Protein AF-A0A1Z5YR54-F1 (afdb_monomer_lite)

Structure (mmCIF, N/CA/C/O backbone):
data_AF-A0A1Z5YR54-F1
#
_entry.id   AF-A0A1Z5YR54-F1
#
loop_
_atom_site.group_PDB
_atom_site.id
_atom_site.type_symbol
_atom_site.label_atom_id
_atom_site.label_alt_id
_atom_site.label_comp_id
_atom_site.label_asym_id
_atom_site.label_entity_id
_atom_site.label_seq_id
_atom_site.pdbx_PDB_ins_code
_atom_site.Cartn_x
_atom_site.Cartn_y
_atom_site.Cartn_z
_atom_site.occupancy
_atom_site.B_iso_or_equiv
_atom_site.auth_seq_id
_atom_site.auth_comp_id
_atom_site.auth_asym_id
_atom_site.auth_atom_id
_atom_site.pdbx_PDB_model_num
ATOM 1 N N . MET A 1 1 ? 34.817 5.098 13.060 1.00 50.78 1 MET A N 1
ATOM 2 C CA . MET A 1 1 ? 33.686 6.056 12.925 1.00 50.78 1 MET A CA 1
ATOM 3 C C . MET A 1 1 ? 32.309 5.351 12.879 1.00 50.78 1 MET A C 1
ATOM 5 O O . MET A 1 1 ? 31.513 5.602 11.988 1.00 50.78 1 MET A O 1
ATOM 9 N N . VAL A 1 2 ? 31.971 4.488 13.852 1.00 56.00 2 VAL A N 1
ATOM 10 C CA . VAL A 1 2 ? 30.741 3.644 13.817 1.00 56.00 2 VAL A CA 1
ATOM 11 C C . VAL A 1 2 ? 29.523 4.285 14.530 1.00 56.00 2 VAL A C 1
ATOM 13 O O . VAL A 1 2 ? 28.391 3.838 14.367 1.00 56.00 2 VAL A O 1
ATOM 16 N N . LYS A 1 3 ? 29.714 5.388 15.274 1.00 56.56 3 LYS A N 1
ATOM 17 C CA . LYS A 1 3 ? 28.648 6.075 16.040 1.00 56.56 3 LYS A CA 1
ATOM 18 C C . LYS A 1 3 ? 27.589 6.781 15.169 1.00 56.56 3 LYS A C 1
ATOM 20 O O . LYS A 1 3 ? 26.432 6.840 15.572 1.00 56.56 3 LYS A O 1
ATOM 25 N N . SER A 1 4 ? 27.948 7.241 13.965 1.00 77.06 4 SER A N 1
ATOM 26 C CA . SER A 1 4 ? 27.052 8.011 13.080 1.00 77.06 4 SER A CA 1
ATOM 27 C C . SER A 1 4 ? 25.894 7.173 12.509 1.00 77.06 4 SER A C 1
ATOM 29 O O . SER A 1 4 ? 24.742 7.593 12.575 1.00 77.06 4 SER A O 1
ATOM 31 N N . ARG A 1 5 ? 26.157 5.932 12.065 1.00 77.75 5 ARG A N 1
ATOM 32 C CA . ARG A 1 5 ? 25.123 5.046 11.491 1.00 77.75 5 ARG A CA 1
ATOM 33 C C . ARG A 1 5 ? 24.076 4.610 12.512 1.00 77.75 5 ARG A C 1
ATOM 35 O O . ARG A 1 5 ? 22.892 4.597 12.208 1.00 77.75 5 ARG A O 1
ATOM 42 N N . ARG A 1 6 ? 24.497 4.276 13.738 1.00 79.06 6 ARG A N 1
ATOM 43 C CA . ARG A 1 6 ? 23.568 3.866 14.803 1.00 79.06 6 ARG A CA 1
ATOM 44 C C . ARG A 1 6 ? 22.670 5.022 15.231 1.00 79.06 6 ARG A C 1
ATOM 46 O O . ARG A 1 6 ? 21.489 4.802 15.461 1.00 79.06 6 ARG A O 1
ATOM 53 N N . ASN A 1 7 ? 23.217 6.234 15.329 1.00 79.12 7 ASN A N 1
ATOM 54 C CA . ASN A 1 7 ? 22.413 7.403 15.665 1.00 79.12 7 ASN A CA 1
ATOM 55 C C . ASN A 1 7 ? 21.423 7.729 14.543 1.00 79.12 7 ASN A C 1
ATOM 57 O O . ASN A 1 7 ? 20.249 7.915 14.826 1.00 79.12 7 ASN A O 1
ATOM 61 N N . PHE A 1 8 ? 21.874 7.679 13.286 1.00 79.56 8 PHE A N 1
ATOM 62 C CA . PHE A 1 8 ? 21.021 7.874 12.116 1.00 79.56 8 PHE A CA 1
ATOM 63 C C . PHE A 1 8 ? 19.885 6.848 12.034 1.00 79.56 8 PHE A C 1
ATOM 65 O O . PHE A 1 8 ? 18.741 7.233 11.839 1.00 79.56 8 PHE A O 1
ATOM 72 N N . LEU A 1 9 ? 20.162 5.555 12.243 1.00 81.31 9 LEU A N 1
ATOM 73 C CA . LEU A 1 9 ? 19.133 4.504 12.253 1.00 81.31 9 LEU A CA 1
ATOM 74 C C . LEU A 1 9 ? 18.142 4.661 13.414 1.00 81.31 9 LEU A C 1
ATOM 76 O O . LEU A 1 9 ? 16.965 4.361 13.261 1.00 81.31 9 LEU A O 1
ATOM 80 N N . ARG A 1 10 ? 18.591 5.156 14.574 1.00 78.12 10 ARG A N 1
ATOM 81 C CA . ARG A 1 10 ? 17.703 5.427 15.715 1.00 78.12 10 ARG A CA 1
ATOM 82 C C . ARG A 1 10 ? 16.826 6.647 15.475 1.00 78.12 10 ARG A C 1
ATOM 84 O O . ARG A 1 10 ? 15.643 6.584 15.775 1.00 78.12 10 ARG A O 1
ATOM 91 N N . THR A 1 11 ? 17.369 7.735 14.937 1.00 73.88 11 THR A N 1
ATOM 92 C CA . THR A 1 11 ? 16.577 8.936 14.642 1.00 73.88 11 THR A CA 1
ATOM 93 C C . THR A 1 11 ? 15.616 8.703 13.484 1.00 73.88 11 THR A C 1
ATOM 95 O O . THR A 1 11 ? 14.452 9.066 13.597 1.00 73.88 11 THR A O 1
ATOM 98 N N . SER A 1 12 ? 16.049 8.034 12.414 1.00 68.88 12 SER A N 1
ATOM 99 C CA . SER A 1 12 ? 15.155 7.637 11.316 1.00 68.88 12 SER A CA 1
ATOM 100 C C . SER A 1 12 ? 14.118 6.600 11.755 1.00 68.88 12 SER A C 1
ATOM 102 O O . SER A 1 12 ? 12.959 6.725 11.380 1.00 68.88 12 SER A O 1
ATOM 104 N N . GLY A 1 13 ? 14.480 5.647 12.621 1.00 68.50 13 GLY A N 1
ATOM 105 C CA . GLY A 1 13 ? 13.534 4.702 13.221 1.00 68.50 13 GLY A CA 1
ATOM 106 C C . GLY A 1 13 ? 12.504 5.376 14.132 1.00 68.50 13 GLY A C 1
ATOM 107 O O . GLY A 1 13 ? 11.322 5.065 14.050 1.00 68.50 13 GLY A O 1
ATOM 108 N N . LEU A 1 14 ? 12.916 6.344 14.957 1.00 62.72 14 LEU A N 1
ATOM 109 C CA . LEU A 1 14 ? 12.000 7.128 15.794 1.00 62.72 14 LEU A CA 1
ATOM 110 C C . LEU A 1 14 ? 11.090 8.034 14.965 1.00 62.72 14 LEU A C 1
ATOM 112 O O . LEU A 1 14 ? 9.920 8.173 15.301 1.00 62.72 14 LEU A O 1
ATOM 116 N N . LEU A 1 15 ? 11.594 8.618 13.877 1.00 60.56 15 LEU A N 1
ATOM 117 C CA . LEU A 1 15 ? 10.774 9.382 12.939 1.00 60.56 15 LEU A CA 1
ATOM 118 C C . LEU A 1 15 ? 9.766 8.476 12.226 1.00 60.56 15 LEU A C 1
ATOM 120 O O . LEU A 1 15 ? 8.598 8.838 12.158 1.00 60.56 15 LEU A O 1
ATOM 124 N N . ALA A 1 16 ? 10.181 7.286 11.779 1.00 58.94 16 ALA A N 1
ATOM 125 C CA . ALA A 1 16 ? 9.309 6.295 11.148 1.00 58.94 16 ALA A CA 1
ATOM 126 C C . ALA A 1 16 ? 8.220 5.773 12.106 1.00 58.94 16 ALA A C 1
ATOM 128 O O . ALA A 1 16 ? 7.052 5.698 11.731 1.00 58.94 16 ALA A O 1
ATOM 129 N N . CYS A 1 17 ? 8.566 5.487 13.365 1.00 53.28 17 CYS A N 1
ATOM 130 C CA . CYS A 1 17 ? 7.590 5.104 14.390 1.00 53.28 17 CYS A CA 1
ATOM 131 C C . CYS A 1 17 ? 6.706 6.284 14.831 1.00 53.28 17 CYS A C 1
ATOM 133 O O . CYS A 1 17 ? 5.533 6.091 15.140 1.00 53.28 17 CYS A O 1
ATOM 135 N N . GLY A 1 18 ? 7.242 7.507 14.840 1.00 53.44 18 GLY A N 1
ATOM 136 C CA . GLY A 1 18 ? 6.510 8.722 15.200 1.00 53.44 18 GLY A CA 1
ATOM 137 C C . GLY A 1 18 ? 5.435 9.096 14.179 1.00 53.44 18 GLY A C 1
ATOM 138 O O . GLY A 1 18 ? 4.347 9.508 14.571 1.00 53.44 18 GLY A O 1
ATOM 139 N N . VAL A 1 19 ? 5.688 8.888 12.881 1.00 52.59 19 VAL A N 1
ATOM 140 C CA . VAL A 1 19 ? 4.663 9.080 11.836 1.00 52.59 19 VAL A CA 1
ATOM 141 C C . VAL A 1 19 ? 3.666 7.927 11.764 1.00 52.59 19 VAL A C 1
ATOM 143 O O . VAL A 1 19 ? 2.495 8.175 11.484 1.00 52.59 19 VAL A O 1
ATOM 146 N N . ALA A 1 20 ? 4.073 6.696 12.100 1.00 51.38 20 ALA A N 1
ATOM 147 C CA . ALA A 1 20 ? 3.130 5.586 12.262 1.00 51.38 20 ALA A CA 1
ATOM 148 C C . ALA A 1 20 ? 2.061 5.905 13.327 1.00 51.38 20 ALA A C 1
ATOM 150 O O . ALA A 1 20 ? 0.903 5.518 13.184 1.00 51.38 20 ALA A O 1
ATOM 151 N N . LEU A 1 21 ? 2.416 6.704 14.340 1.00 56.38 21 LEU A N 1
ATOM 152 C CA . LEU A 1 21 ? 1.494 7.168 15.376 1.00 56.38 21 LEU A CA 1
ATOM 153 C C . LEU A 1 21 ? 0.476 8.219 14.896 1.00 56.38 21 LEU A C 1
ATOM 155 O O . LEU A 1 21 ? -0.535 8.402 15.560 1.00 56.38 21 LEU A O 1
ATOM 159 N N . ALA A 1 22 ? 0.677 8.884 13.752 1.00 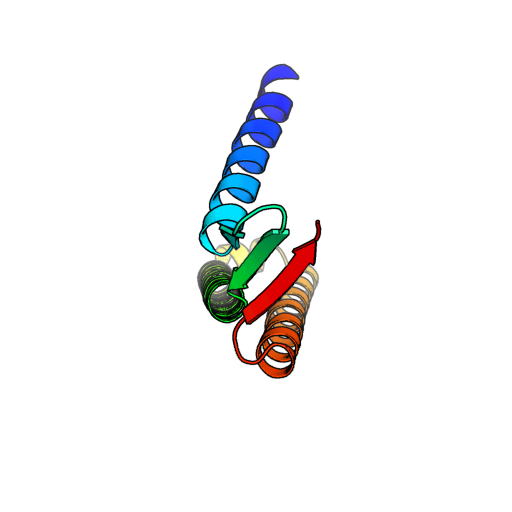64.75 22 ALA A N 1
ATOM 160 C CA . ALA A 1 22 ? -0.272 9.885 13.241 1.00 64.75 22 ALA A CA 1
ATOM 161 C C . ALA A 1 22 ? -1.528 9.264 12.597 1.00 64.75 22 ALA A C 1
ATOM 163 O O . ALA A 1 22 ? -2.563 9.929 12.455 1.00 64.75 22 ALA A O 1
ATOM 164 N N . ALA A 1 23 ? -1.441 7.995 12.187 1.00 73.31 23 ALA A N 1
ATOM 165 C CA . ALA A 1 23 ? -2.586 7.221 11.717 1.00 73.31 23 ALA A CA 1
ATOM 166 C C . ALA A 1 23 ? -3.299 6.486 12.862 1.00 73.31 23 ALA A C 1
ATOM 168 O O . ALA A 1 23 ? -4.452 6.099 12.692 1.00 73.31 23 ALA A O 1
ATOM 169 N N . CYS A 1 24 ? -2.646 6.317 14.013 1.00 82.75 24 CYS A N 1
ATOM 170 C CA . CYS A 1 24 ? -3.201 5.608 15.157 1.00 82.75 24 CYS A CA 1
ATOM 171 C C . CYS A 1 24 ? -3.866 6.572 16.148 1.00 82.75 24 CYS A C 1
ATOM 173 O O . CYS A 1 24 ? -3.267 7.559 16.566 1.00 82.75 24 CYS A O 1
ATOM 175 N N . THR A 1 25 ? -5.078 6.262 16.591 1.00 84.69 25 THR A N 1
ATOM 176 C CA . THR A 1 25 ? -5.728 6.925 17.723 1.00 84.69 25 THR A CA 1
ATOM 177 C C . THR A 1 25 ? -5.882 5.939 18.872 1.00 84.69 25 THR A C 1
ATOM 179 O O . THR A 1 25 ? -6.256 4.784 18.673 1.00 84.69 25 THR A O 1
ATOM 182 N N . LEU A 1 26 ? -5.571 6.393 20.086 1.00 86.81 26 LEU A N 1
ATOM 183 C CA . LEU A 1 26 ? -5.841 5.646 21.309 1.00 86.81 26 LEU A CA 1
ATOM 184 C C . LEU A 1 26 ? -6.991 6.307 22.053 1.00 86.81 26 LEU A C 1
ATOM 186 O O . LEU A 1 26 ? -6.968 7.515 22.293 1.00 86.81 26 LEU A O 1
ATOM 190 N N . THR A 1 27 ? -7.977 5.513 22.444 1.00 88.12 27 THR A N 1
ATOM 191 C CA . THR A 1 27 ? -9.071 5.947 23.311 1.00 88.12 27 THR A CA 1
ATOM 192 C C . THR A 1 27 ? -9.172 5.016 24.507 1.00 88.12 27 THR A C 1
ATOM 194 O O . THR A 1 27 ? -8.916 3.817 24.408 1.00 88.12 27 THR A O 1
ATOM 197 N N . LYS A 1 28 ? -9.525 5.571 25.664 1.00 88.81 28 LYS A N 1
ATOM 198 C CA . LYS A 1 28 ? -9.778 4.802 26.881 1.00 88.81 28 LYS A CA 1
ATOM 199 C C . LYS A 1 28 ? -11.151 5.173 27.416 1.00 88.81 28 LYS A C 1
ATOM 201 O O . LYS A 1 28 ? -11.444 6.358 27.560 1.00 88.81 28 LYS A O 1
ATOM 206 N N . SER A 1 29 ? -11.979 4.174 27.694 1.00 86.50 29 SER A N 1
ATOM 207 C CA . SER A 1 29 ? -13.305 4.350 28.287 1.00 86.50 29 SER A CA 1
ATOM 208 C C . SER A 1 29 ? -13.486 3.335 29.410 1.00 86.50 29 SER A C 1
ATOM 210 O O . SER A 1 29 ? -13.562 2.131 29.167 1.00 86.50 29 SER A O 1
ATOM 212 N N . GLY A 1 30 ? -13.486 3.817 30.656 1.00 90.50 30 GLY A N 1
ATOM 213 C CA . GLY A 1 30 ? -13.400 2.952 31.833 1.00 90.50 30 GLY A CA 1
ATOM 214 C C . GLY A 1 30 ? -12.098 2.147 31.833 1.00 90.50 30 GLY A C 1
ATOM 215 O O . GLY A 1 30 ? -11.005 2.718 31.754 1.00 90.50 30 GLY A O 1
ATOM 216 N N . ASN A 1 31 ? -12.229 0.824 31.899 1.00 89.25 31 ASN A N 1
ATOM 217 C CA . ASN A 1 31 ? -11.107 -0.107 31.817 1.00 89.25 31 ASN A CA 1
ATOM 218 C C . ASN A 1 31 ? -10.656 -0.396 30.377 1.00 89.25 31 ASN A C 1
ATOM 220 O O . ASN A 1 31 ? -9.484 -0.667 30.155 1.00 89.25 31 ASN A O 1
ATOM 224 N N . VAL A 1 32 ? -11.538 -0.245 29.386 1.00 89.56 32 VAL A N 1
ATOM 225 C CA . VAL A 1 32 ? -11.240 -0.648 28.009 1.00 89.56 32 VAL A CA 1
ATOM 226 C C . VAL A 1 32 ? -10.349 0.381 27.315 1.00 89.56 32 VAL A C 1
ATOM 228 O O . VAL A 1 32 ? -10.694 1.565 27.217 1.00 89.56 32 VAL A O 1
ATOM 231 N N . THR A 1 33 ? -9.227 -0.081 26.771 1.00 92.25 33 THR A N 1
ATOM 232 C CA . THR A 1 33 ? -8.342 0.678 25.882 1.00 92.25 33 THR A CA 1
ATOM 233 C C . THR A 1 33 ? -8.547 0.220 24.443 1.00 92.25 33 THR A C 1
ATOM 235 O O . THR A 1 33 ? -8.491 -0.968 24.142 1.00 92.25 33 THR A O 1
ATOM 238 N N . SER A 1 34 ? -8.784 1.165 23.536 1.00 88.50 34 SER A N 1
ATOM 239 C CA . SER A 1 34 ? -8.952 0.908 22.106 1.00 88.50 34 SER A CA 1
ATOM 240 C C . SER A 1 34 ? -7.857 1.598 21.307 1.00 88.50 34 SER A C 1
ATOM 242 O O . SER A 1 34 ? -7.600 2.789 21.484 1.00 88.50 34 SER A O 1
ATOM 244 N N . VAL A 1 35 ? -7.236 0.853 20.402 1.00 89.56 35 VAL A N 1
ATOM 245 C CA . VAL A 1 35 ? -6.251 1.347 19.440 1.00 89.56 35 VAL A CA 1
ATOM 246 C C . VAL A 1 35 ? -6.879 1.257 18.060 1.00 89.56 35 VAL A C 1
ATOM 248 O O . VAL A 1 35 ? -7.229 0.169 17.611 1.00 89.56 35 VAL A O 1
ATOM 251 N N . THR A 1 36 ? -7.042 2.393 17.390 1.00 89.62 36 THR A N 1
ATOM 252 C CA . THR A 1 36 ? -7.606 2.472 16.039 1.00 89.62 36 THR A CA 1
ATOM 253 C C . THR A 1 36 ? -6.543 2.935 15.064 1.00 89.62 36 THR A C 1
ATOM 255 O O . THR A 1 36 ? -6.004 4.024 15.214 1.00 89.62 36 THR A O 1
ATOM 258 N N . LEU A 1 37 ? -6.264 2.140 14.040 1.00 89.56 37 LEU A N 1
ATOM 259 C CA . LEU A 1 37 ? -5.442 2.518 12.901 1.00 89.56 37 LEU A CA 1
ATOM 260 C C . LEU A 1 37 ? -6.341 3.053 11.785 1.00 89.56 37 LEU A C 1
ATOM 262 O O . LEU A 1 37 ? -7.193 2.334 11.271 1.00 89.56 37 LEU A O 1
ATOM 266 N N . ASN A 1 38 ? -6.121 4.294 11.363 1.00 90.31 38 ASN A N 1
ATOM 267 C CA . ASN A 1 38 ? -6.729 4.860 10.165 1.00 90.31 38 ASN A CA 1
ATOM 268 C C . ASN A 1 38 ? -5.993 4.332 8.926 1.00 90.31 38 ASN A C 1
ATOM 270 O O . ASN A 1 38 ? -4.963 4.870 8.511 1.00 90.31 38 ASN A O 1
ATOM 274 N N . VAL A 1 39 ? -6.523 3.256 8.351 1.00 88.69 39 VAL A N 1
ATOM 275 C CA . VAL A 1 39 ? -5.924 2.568 7.204 1.00 88.69 39 VAL A CA 1
ATOM 276 C C . VAL A 1 39 ? -5.998 3.433 5.944 1.00 88.69 39 VAL A C 1
ATOM 278 O O . VAL A 1 39 ? -5.059 3.425 5.152 1.00 88.69 39 VAL A O 1
ATOM 281 N N . ALA A 1 40 ? -7.028 4.272 5.803 1.00 88.75 40 ALA A N 1
ATOM 282 C CA . ALA A 1 40 ? -7.144 5.199 4.676 1.00 88.75 40 ALA A CA 1
ATOM 283 C C . ALA A 1 40 ? -6.000 6.229 4.636 1.00 88.75 40 ALA A C 1
ATOM 285 O O . ALA A 1 40 ? -5.487 6.564 3.569 1.00 88.75 40 ALA A O 1
ATOM 286 N N . LYS A 1 41 ? -5.545 6.713 5.798 1.00 87.62 41 LYS A N 1
ATOM 287 C CA . LYS A 1 41 ? -4.359 7.578 5.878 1.00 87.62 41 LYS A CA 1
ATOM 288 C C . LYS A 1 41 ? -3.091 6.832 5.482 1.00 87.62 41 LYS A C 1
ATOM 290 O O . LYS A 1 41 ? -2.265 7.394 4.770 1.00 87.62 41 LYS A O 1
ATOM 295 N N . VAL A 1 42 ? -2.926 5.590 5.939 1.00 88.50 42 VAL A N 1
ATOM 296 C CA . VAL A 1 42 ? -1.766 4.758 5.576 1.00 88.50 42 VAL A CA 1
ATOM 297 C C . VAL A 1 42 ? -1.722 4.518 4.067 1.00 88.50 42 VAL A C 1
ATOM 299 O O . VAL A 1 42 ? -0.662 4.670 3.464 1.00 88.50 42 VAL A O 1
ATOM 302 N N . ASP A 1 43 ? -2.868 4.234 3.451 1.00 88.69 43 ASP A N 1
ATOM 303 C CA . ASP A 1 43 ? -3.008 4.110 1.999 1.00 88.69 43 ASP A CA 1
ATOM 304 C C . ASP A 1 43 ? -2.595 5.395 1.262 1.00 88.69 43 ASP A C 1
ATOM 306 O O . ASP A 1 43 ? -1.754 5.372 0.359 1.00 88.69 43 ASP A O 1
ATOM 310 N N . ALA A 1 44 ? -3.081 6.552 1.719 1.00 89.31 44 ALA A N 1
ATOM 311 C CA . ALA A 1 44 ? -2.689 7.836 1.143 1.00 89.31 44 ALA A CA 1
ATOM 312 C C . ALA A 1 44 ? -1.167 8.080 1.230 1.00 89.31 44 ALA A C 1
ATOM 314 O O . ALA A 1 44 ? -0.555 8.553 0.267 1.00 89.31 44 ALA A O 1
ATOM 315 N N . TYR A 1 45 ? -0.533 7.720 2.351 1.00 87.81 45 TYR A N 1
ATOM 316 C CA . TYR A 1 45 ? 0.923 7.810 2.502 1.00 87.81 45 TYR A CA 1
ATOM 317 C C . TYR A 1 45 ? 1.675 6.838 1.588 1.00 87.81 45 TYR A C 1
ATOM 319 O O . TYR A 1 45 ? 2.703 7.216 1.022 1.00 87.81 45 TYR A O 1
ATOM 327 N N . ALA A 1 46 ? 1.175 5.616 1.405 1.00 88.25 46 ALA A N 1
ATOM 328 C CA . ALA A 1 46 ? 1.777 4.639 0.501 1.00 88.25 46 ALA A CA 1
ATOM 329 C C . ALA A 1 46 ? 1.763 5.138 -0.952 1.00 88.25 46 ALA A C 1
ATOM 331 O O . ALA A 1 46 ? 2.788 5.089 -1.637 1.00 88.25 46 ALA A O 1
ATOM 332 N N . LYS A 1 47 ? 0.643 5.719 -1.392 1.00 91.38 47 LYS A N 1
ATOM 333 C CA . LYS A 1 47 ? 0.511 6.355 -2.713 1.00 91.38 47 LYS A CA 1
ATOM 334 C C . LYS A 1 47 ? 1.441 7.559 -2.865 1.00 91.38 47 LYS A C 1
ATOM 336 O O . LYS A 1 47 ? 2.087 7.715 -3.901 1.00 91.38 47 LYS A O 1
ATOM 341 N N . ALA A 1 48 ? 1.588 8.380 -1.825 1.00 90.62 48 ALA A N 1
ATOM 342 C CA . ALA A 1 48 ? 2.552 9.481 -1.829 1.00 90.62 48 ALA A CA 1
ATOM 343 C C . ALA A 1 48 ? 4.004 8.983 -1.977 1.00 90.62 48 ALA A C 1
ATOM 345 O O . ALA A 1 48 ? 4.769 9.537 -2.768 1.00 90.62 48 ALA A O 1
ATOM 346 N N . ALA A 1 49 ? 4.376 7.912 -1.271 1.00 86.56 49 ALA A N 1
ATOM 347 C CA . ALA A 1 49 ? 5.700 7.303 -1.382 1.00 86.56 49 ALA A CA 1
ATOM 348 C C . ALA A 1 49 ? 5.954 6.706 -2.778 1.00 86.56 49 ALA A C 1
ATOM 350 O O . ALA A 1 49 ? 7.034 6.904 -3.336 1.00 86.56 49 ALA A O 1
ATOM 351 N N . GLN A 1 50 ? 4.960 6.039 -3.374 1.00 91.19 50 GLN A N 1
ATOM 352 C CA . GLN A 1 50 ? 5.041 5.536 -4.749 1.00 91.19 50 GLN A CA 1
ATOM 353 C C . GLN A 1 50 ? 5.257 6.677 -5.751 1.00 91.19 50 GLN A C 1
ATOM 355 O O . GLN A 1 50 ? 6.138 6.590 -6.604 1.00 91.19 50 GLN A O 1
ATOM 360 N N . ASN A 1 51 ? 4.514 7.777 -5.618 1.00 90.94 51 ASN A N 1
ATOM 361 C CA . ASN A 1 51 ? 4.694 8.955 -6.468 1.00 90.94 51 ASN A CA 1
ATOM 362 C C . ASN A 1 51 ? 6.101 9.546 -6.336 1.00 90.94 51 ASN A C 1
ATOM 364 O O . ASN A 1 51 ? 6.723 9.889 -7.339 1.00 90.94 51 ASN A O 1
ATOM 368 N N . PHE A 1 52 ? 6.636 9.616 -5.118 1.00 88.38 52 PHE A N 1
ATOM 369 C CA . PHE A 1 52 ? 8.004 10.076 -4.895 1.00 88.38 52 PHE A CA 1
ATOM 370 C C . PHE A 1 52 ? 9.047 9.152 -5.544 1.00 88.38 52 PHE A C 1
ATOM 372 O O . PHE A 1 52 ? 9.972 9.633 -6.200 1.00 88.38 52 PHE A O 1
ATOM 379 N N . ALA A 1 53 ? 8.877 7.831 -5.427 1.00 88.00 53 ALA A N 1
ATOM 380 C CA . ALA A 1 53 ? 9.736 6.860 -6.103 1.00 88.00 53 ALA A CA 1
ATOM 381 C C . ALA A 1 53 ? 9.688 7.036 -7.629 1.00 88.00 53 ALA A C 1
ATOM 383 O O . ALA A 1 53 ? 10.736 7.082 -8.272 1.00 88.00 53 ALA A O 1
ATOM 384 N N . ASN A 1 54 ? 8.498 7.234 -8.199 1.00 89.00 54 ASN A N 1
ATOM 385 C CA . ASN A 1 54 ? 8.325 7.494 -9.628 1.00 89.00 54 ASN A CA 1
ATOM 386 C C . ASN A 1 54 ? 9.021 8.787 -10.074 1.00 89.00 54 ASN A C 1
ATOM 388 O O . ASN A 1 54 ? 9.644 8.805 -11.132 1.00 89.00 54 ASN A O 1
ATOM 392 N N . ILE A 1 55 ? 8.980 9.852 -9.265 1.00 90.81 55 ILE A N 1
ATOM 393 C CA . ILE A 1 55 ? 9.704 11.100 -9.556 1.00 90.81 55 ILE A CA 1
ATOM 394 C C . ILE A 1 55 ? 11.213 10.840 -9.615 1.00 90.81 55 ILE A C 1
ATOM 396 O O . ILE A 1 55 ? 11.865 11.250 -10.573 1.00 90.81 55 ILE A O 1
ATOM 400 N N . ILE A 1 56 ? 11.776 10.123 -8.641 1.00 88.62 56 ILE A N 1
ATOM 401 C CA . ILE A 1 56 ? 13.210 9.791 -8.638 1.00 88.62 56 ILE A CA 1
ATOM 402 C C . ILE A 1 56 ? 13.577 8.950 -9.864 1.00 88.62 56 ILE A C 1
ATOM 404 O O . ILE A 1 56 ? 14.561 9.241 -10.543 1.00 88.62 56 ILE A O 1
ATOM 408 N N . LEU A 1 57 ? 12.779 7.927 -10.169 1.00 89.56 57 LEU A N 1
ATOM 409 C CA . LEU A 1 57 ? 13.011 7.041 -11.310 1.00 89.56 57 LEU A CA 1
ATOM 410 C C . LEU A 1 57 ? 12.740 7.713 -12.664 1.00 89.56 57 LEU A C 1
ATOM 412 O O . LEU A 1 57 ? 13.187 7.209 -13.689 1.00 89.56 57 LEU A O 1
ATOM 416 N N . SER A 1 58 ? 12.065 8.862 -12.696 1.00 90.06 58 SER A N 1
ATOM 417 C CA . SER A 1 58 ? 11.912 9.649 -13.924 1.00 90.06 58 SER A CA 1
ATOM 418 C C . SER A 1 58 ? 13.213 10.338 -14.355 1.00 90.06 58 SER A C 1
ATOM 420 O O . SER A 1 58 ? 13.337 10.751 -15.506 1.00 90.06 58 SER A O 1
ATOM 422 N N . VAL A 1 59 ? 14.202 10.445 -13.457 1.00 93.12 59 VAL A N 1
ATOM 423 C CA . VAL A 1 59 ? 15.502 11.060 -13.743 1.00 93.12 59 VAL A CA 1
ATOM 424 C C . VAL A 1 59 ? 16.398 10.061 -14.495 1.00 93.12 59 VAL A C 1
ATOM 426 O O . VAL A 1 59 ? 16.835 9.071 -13.900 1.00 93.12 59 VAL A O 1
ATOM 429 N N . PRO A 1 60 ? 16.770 10.320 -15.766 1.00 89.56 60 PRO A N 1
ATOM 430 C CA . PRO A 1 60 ? 17.507 9.352 -16.587 1.00 89.56 60 PRO A CA 1
ATOM 431 C C . PRO A 1 60 ? 18.877 8.965 -16.020 1.00 89.56 60 PRO A C 1
ATOM 433 O O . PRO A 1 60 ? 19.317 7.829 -16.157 1.00 89.56 60 PRO A O 1
ATOM 436 N N . LEU A 1 61 ? 19.552 9.899 -15.340 1.00 91.62 61 LEU A N 1
ATOM 437 C CA . LEU A 1 61 ? 20.838 9.628 -14.695 1.00 91.62 61 LEU A CA 1
ATOM 438 C C . LEU A 1 61 ? 20.710 8.577 -13.582 1.00 91.62 61 LEU A C 1
ATOM 440 O O . LEU A 1 61 ? 21.604 7.748 -13.419 1.00 91.62 61 LEU A O 1
ATOM 444 N N . VAL A 1 62 ? 19.601 8.599 -12.838 1.00 89.00 62 VAL A N 1
ATOM 445 C CA . VAL A 1 62 ? 19.332 7.665 -11.738 1.00 89.00 62 VAL A CA 1
ATOM 446 C C . VAL A 1 62 ? 19.043 6.272 -12.287 1.00 89.00 62 VAL A C 1
ATOM 448 O O . VAL A 1 62 ? 19.623 5.291 -11.828 1.00 89.00 62 VAL A O 1
ATOM 451 N N . THR A 1 63 ? 18.195 6.164 -13.309 1.00 88.06 63 THR A N 1
ATOM 452 C CA . THR A 1 63 ? 17.883 4.862 -13.918 1.00 88.06 63 THR A CA 1
ATOM 453 C C . THR A 1 63 ? 19.079 4.267 -14.653 1.00 88.06 63 THR A C 1
ATOM 455 O O . THR A 1 63 ? 19.289 3.057 -14.576 1.00 88.06 63 THR A O 1
ATOM 458 N N . ALA A 1 64 ? 19.918 5.094 -15.281 1.00 89.94 64 ALA A N 1
ATOM 459 C CA . ALA A 1 64 ? 21.167 4.653 -15.898 1.00 89.94 64 ALA A CA 1
ATOM 460 C C . ALA A 1 64 ? 22.190 4.128 -14.875 1.00 89.94 64 ALA A C 1
ATOM 462 O O . ALA A 1 64 ? 22.868 3.141 -15.150 1.00 89.94 64 ALA A O 1
ATOM 463 N N . THR A 1 65 ? 22.293 4.749 -13.692 1.00 92.38 65 THR A N 1
ATOM 464 C CA . THR A 1 65 ? 23.210 4.288 -12.629 1.00 92.38 65 THR A CA 1
ATOM 465 C C . THR A 1 65 ? 22.699 3.058 -11.882 1.00 92.38 65 THR A C 1
ATOM 467 O O . THR A 1 65 ? 23.505 2.221 -11.484 1.00 92.38 65 THR A O 1
ATOM 470 N N . LEU A 1 66 ? 21.384 2.921 -11.695 1.00 90.06 66 LEU A N 1
ATOM 471 C CA . LEU A 1 66 ? 20.780 1.742 -11.063 1.00 90.06 66 LEU A CA 1
ATOM 472 C C . LEU A 1 66 ? 20.748 0.523 -11.996 1.00 90.06 66 LEU A C 1
ATOM 474 O O . LEU A 1 66 ? 20.898 -0.607 -11.536 1.00 90.06 66 LEU A O 1
ATOM 478 N N . GLY A 1 67 ? 20.539 0.742 -13.295 1.00 91.38 67 GLY A N 1
ATOM 479 C CA . GLY A 1 67 ? 20.314 -0.319 -14.273 1.00 91.38 67 GLY A CA 1
ATOM 480 C C .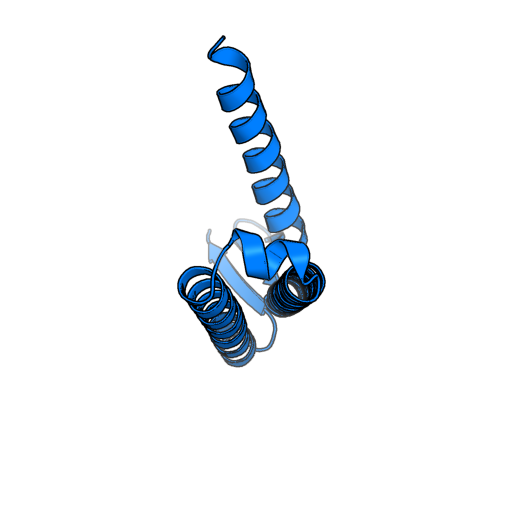 GLY A 1 67 ? 18.880 -0.867 -14.260 1.00 91.38 67 GLY A C 1
ATOM 481 O O . GLY A 1 67 ? 18.091 -0.634 -13.344 1.00 91.38 67 GLY A O 1
ATOM 482 N N . ALA A 1 68 ? 18.522 -1.618 -15.305 1.00 90.50 68 ALA A N 1
ATOM 483 C CA . ALA A 1 68 ? 17.136 -2.021 -15.560 1.00 90.50 68 ALA A CA 1
ATOM 484 C C . ALA A 1 68 ? 16.542 -2.966 -14.496 1.00 90.50 68 ALA A C 1
ATOM 486 O O . ALA A 1 68 ? 15.384 -2.810 -14.113 1.00 90.50 68 ALA A O 1
ATOM 487 N N . ALA A 1 69 ? 17.321 -3.933 -13.999 1.00 93.06 69 ALA A N 1
ATOM 488 C CA . ALA A 1 69 ? 16.819 -4.933 -13.053 1.00 93.06 69 ALA A CA 1
ATOM 489 C C . ALA A 1 69 ? 16.438 -4.330 -11.682 1.00 93.06 69 ALA A C 1
ATOM 491 O O . ALA A 1 69 ? 15.321 -4.586 -11.224 1.00 93.06 69 ALA A O 1
ATOM 492 N N . PRO A 1 70 ? 17.270 -3.481 -11.041 1.00 91.12 70 PRO A N 1
ATOM 493 C CA . PRO A 1 70 ? 16.867 -2.793 -9.814 1.00 91.12 70 PRO A CA 1
ATOM 494 C C . PRO A 1 70 ? 15.661 -1.869 -9.999 1.00 91.12 70 PRO A C 1
ATOM 496 O O . PRO A 1 70 ? 14.782 -1.847 -9.143 1.00 91.12 70 PRO A O 1
ATOM 499 N N . VAL A 1 71 ? 15.569 -1.152 -11.125 1.00 91.00 71 VAL A N 1
ATOM 500 C CA . VAL A 1 71 ? 14.418 -0.281 -11.428 1.00 91.00 71 VAL A CA 1
ATOM 501 C C . VAL A 1 71 ? 13.123 -1.094 -11.540 1.00 91.00 71 VAL A C 1
ATOM 503 O O . VAL A 1 71 ? 12.107 -0.717 -10.955 1.00 91.00 71 VAL A O 1
ATOM 506 N N . ALA A 1 72 ? 13.158 -2.237 -12.230 1.00 91.62 72 ALA A N 1
ATOM 507 C CA . ALA A 1 72 ? 12.007 -3.131 -12.342 1.00 91.62 72 ALA A CA 1
ATOM 508 C C . ALA A 1 72 ? 11.569 -3.683 -10.975 1.00 91.62 72 ALA A C 1
ATOM 510 O O . ALA A 1 72 ? 10.376 -3.692 -10.670 1.00 91.62 72 ALA A O 1
ATOM 511 N N . LEU A 1 73 ? 12.526 -4.083 -10.130 1.00 93.06 73 LEU A N 1
ATOM 512 C CA . LEU A 1 73 ? 12.242 -4.556 -8.776 1.00 93.06 73 LEU A CA 1
ATOM 513 C C . LEU A 1 73 ? 11.599 -3.465 -7.911 1.00 93.06 73 LEU A C 1
ATOM 515 O O . LEU A 1 73 ? 10.617 -3.742 -7.227 1.00 93.06 73 LEU A O 1
ATOM 519 N N . ILE A 1 74 ? 12.116 -2.233 -7.954 1.00 91.00 74 ILE A N 1
ATOM 520 C CA . ILE A 1 74 ? 11.561 -1.102 -7.194 1.00 91.00 74 ILE A CA 1
ATOM 521 C C . ILE A 1 74 ? 10.114 -0.832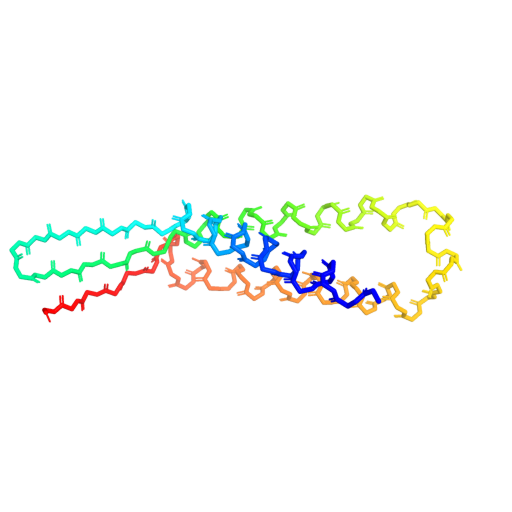 -7.620 1.00 91.00 74 ILE A C 1
ATOM 523 O O . ILE A 1 74 ? 9.243 -0.711 -6.761 1.00 91.00 74 ILE A O 1
ATOM 527 N N . ASN A 1 75 ? 9.838 -0.801 -8.927 1.00 90.44 75 ASN A N 1
ATOM 528 C CA . ASN A 1 75 ? 8.483 -0.587 -9.442 1.00 90.44 75 ASN A CA 1
ATOM 529 C C . ASN A 1 75 ? 7.520 -1.710 -9.035 1.00 90.44 75 ASN A C 1
ATOM 531 O O . ASN A 1 75 ? 6.392 -1.433 -8.616 1.00 90.44 75 ASN A O 1
ATOM 535 N N . ALA A 1 76 ? 7.961 -2.968 -9.114 1.00 91.94 76 ALA A N 1
ATOM 536 C CA . ALA A 1 76 ? 7.163 -4.117 -8.694 1.00 91.94 76 ALA A CA 1
ATOM 537 C C . ALA A 1 76 ? 6.875 -4.082 -7.185 1.00 91.94 76 ALA A C 1
ATOM 539 O O . ALA A 1 76 ? 5.730 -4.265 -6.774 1.00 91.94 76 ALA A O 1
ATOM 540 N N . ALA A 1 77 ? 7.886 -3.784 -6.365 1.00 90.62 77 ALA A N 1
ATOM 541 C CA . ALA A 1 77 ? 7.742 -3.678 -4.918 1.00 90.62 77 ALA A CA 1
ATOM 542 C C . ALA A 1 77 ? 6.804 -2.530 -4.524 1.00 90.62 77 ALA A C 1
ATOM 544 O O . ALA A 1 77 ? 5.887 -2.742 -3.737 1.00 90.62 77 ALA A O 1
ATOM 545 N N . ALA A 1 78 ? 6.980 -1.336 -5.098 1.00 90.25 78 ALA A N 1
ATOM 546 C CA . ALA A 1 78 ? 6.124 -0.188 -4.808 1.00 90.25 78 ALA A CA 1
ATOM 547 C C . ALA A 1 78 ? 4.660 -0.470 -5.177 1.00 90.25 78 ALA A C 1
ATOM 549 O O . ALA A 1 78 ? 3.761 -0.221 -4.378 1.00 90.25 78 ALA A O 1
ATOM 550 N N . THR A 1 79 ? 4.426 -1.056 -6.353 1.00 91.81 79 THR A N 1
ATOM 551 C CA . THR A 1 79 ? 3.077 -1.420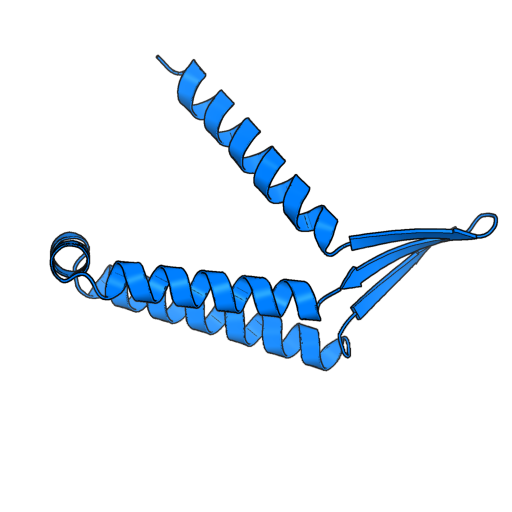 -6.813 1.00 91.81 79 THR A CA 1
ATOM 552 C C . THR A 1 79 ? 2.453 -2.505 -5.939 1.00 91.81 79 THR A C 1
ATOM 554 O O . THR A 1 79 ? 1.298 -2.379 -5.541 1.00 91.81 79 THR A O 1
ATOM 557 N N . GLY A 1 80 ? 3.214 -3.546 -5.591 1.00 93.00 80 GLY A N 1
ATOM 558 C CA . GLY A 1 80 ? 2.741 -4.626 -4.726 1.00 93.00 80 GLY A CA 1
ATOM 559 C C . GLY A 1 80 ? 2.399 -4.148 -3.314 1.00 93.00 80 GLY A C 1
ATOM 560 O O . GLY A 1 80 ? 1.373 -4.545 -2.769 1.00 93.00 80 GLY A O 1
ATOM 561 N N . ILE A 1 81 ? 3.215 -3.257 -2.742 1.00 91.00 81 ILE A N 1
ATOM 562 C CA . ILE A 1 81 ? 2.969 -2.669 -1.417 1.00 91.00 81 ILE A CA 1
ATOM 563 C C . ILE A 1 81 ? 1.699 -1.814 -1.431 1.00 91.00 81 ILE A C 1
ATOM 565 O O . ILE A 1 81 ? 0.849 -1.998 -0.564 1.00 91.00 81 ILE A O 1
ATOM 569 N N . VAL A 1 82 ? 1.543 -0.912 -2.408 1.00 92.94 82 VAL A N 1
ATOM 570 C CA . VAL A 1 82 ? 0.332 -0.079 -2.518 1.00 92.94 82 VAL A CA 1
ATOM 571 C C . VAL A 1 82 ? -0.903 -0.956 -2.717 1.00 92.94 82 VAL A C 1
ATOM 573 O O . VAL A 1 82 ? -1.874 -0.795 -1.986 1.00 92.94 82 VAL A O 1
ATOM 576 N N . GLY A 1 83 ? -0.839 -1.954 -3.603 1.00 92.56 83 GLY A N 1
ATOM 577 C CA . GLY A 1 83 ? -1.952 -2.879 -3.831 1.00 92.56 83 GLY A CA 1
ATOM 578 C C . GLY A 1 83 ? -2.348 -3.682 -2.587 1.00 92.56 83 GLY A C 1
ATOM 579 O O . GLY A 1 83 ? -3.535 -3.859 -2.318 1.00 92.56 83 GLY A O 1
ATOM 580 N N . ALA A 1 84 ? -1.379 -4.134 -1.786 1.00 92.31 84 ALA A N 1
ATOM 581 C CA . ALA A 1 84 ? -1.666 -4.809 -0.521 1.00 92.31 84 ALA A CA 1
ATOM 582 C C . ALA A 1 84 ? -2.330 -3.863 0.495 1.00 92.31 84 ALA A C 1
ATOM 584 O O . ALA A 1 84 ? -3.266 -4.258 1.188 1.00 92.31 84 ALA A O 1
ATOM 585 N N . ILE A 1 85 ? -1.885 -2.606 0.573 1.00 90.81 85 ILE A N 1
ATOM 586 C CA . ILE A 1 85 ? -2.475 -1.611 1.477 1.00 90.81 85 ILE A CA 1
ATOM 587 C C . ILE A 1 85 ? -3.892 -1.231 1.028 1.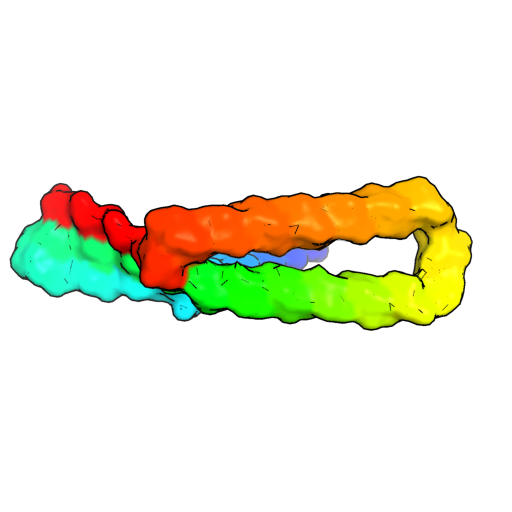00 90.81 85 ILE A C 1
ATOM 589 O O . ILE A 1 85 ? -4.779 -1.146 1.876 1.00 90.81 85 ILE A O 1
ATOM 593 N N . ASP A 1 86 ? -4.143 -1.102 -0.277 1.00 92.56 86 ASP A N 1
ATOM 594 C CA . ASP A 1 86 ? -5.482 -0.900 -0.845 1.00 92.56 86 ASP A CA 1
ATOM 595 C C . ASP A 1 86 ? -6.446 -2.034 -0.442 1.00 92.56 86 ASP A C 1
ATOM 597 O O . ASP A 1 86 ? -7.589 -1.785 -0.041 1.00 92.56 86 ASP A O 1
ATOM 601 N N . GLN A 1 87 ? -5.984 -3.291 -0.484 1.00 92.31 87 GLN A N 1
ATOM 602 C CA . GLN A 1 87 ? -6.770 -4.446 -0.035 1.00 92.31 87 GLN A CA 1
ATOM 603 C C . GLN A 1 87 ? -7.094 -4.374 1.460 1.00 92.31 87 GLN A C 1
ATOM 605 O O . GLN A 1 87 ? -8.241 -4.599 1.848 1.00 92.31 87 GLN A O 1
ATOM 610 N N . ILE A 1 88 ? -6.116 -4.022 2.300 1.00 88.44 88 ILE A N 1
ATOM 611 C CA . ILE A 1 88 ? -6.331 -3.857 3.745 1.00 88.44 88 ILE A CA 1
ATOM 612 C C . ILE A 1 88 ? -7.308 -2.707 4.004 1.00 88.44 88 ILE A C 1
ATOM 614 O O . ILE A 1 88 ? -8.207 -2.851 4.826 1.00 88.44 88 ILE A O 1
ATOM 618 N N . ASN A 1 89 ? -7.177 -1.584 3.295 1.00 90.88 89 ASN A N 1
ATOM 619 C CA . ASN A 1 89 ? -8.066 -0.433 3.436 1.00 90.88 89 ASN A CA 1
ATOM 620 C C . ASN A 1 89 ? -9.513 -0.787 3.073 1.00 90.88 89 ASN A C 1
ATOM 622 O O . ASN A 1 89 ? -10.441 -0.426 3.797 1.00 90.88 89 ASN A O 1
ATOM 626 N N . THR A 1 90 ? -9.690 -1.559 1.999 1.00 91.00 90 THR A N 1
ATOM 627 C CA . THR A 1 90 ? -10.994 -2.082 1.571 1.00 91.00 90 THR A CA 1
ATOM 628 C C . THR A 1 90 ? -11.583 -3.024 2.621 1.00 91.00 90 THR A C 1
ATOM 630 O O . THR A 1 90 ? -12.736 -2.864 3.010 1.00 91.00 90 THR A O 1
ATOM 633 N N . ALA A 1 91 ? -10.790 -3.971 3.132 1.00 89.31 91 ALA A N 1
ATOM 634 C CA . ALA A 1 91 ? -11.233 -4.924 4.150 1.00 89.31 91 ALA A CA 1
ATOM 635 C C . ALA A 1 91 ? -11.556 -4.255 5.498 1.00 89.31 91 ALA A C 1
ATOM 637 O O . ALA A 1 91 ? -12.485 -4.667 6.188 1.00 89.31 91 ALA A O 1
ATOM 638 N N . ALA A 1 92 ? -10.807 -3.215 5.866 1.00 89.25 92 ALA A N 1
ATOM 639 C CA . ALA A 1 9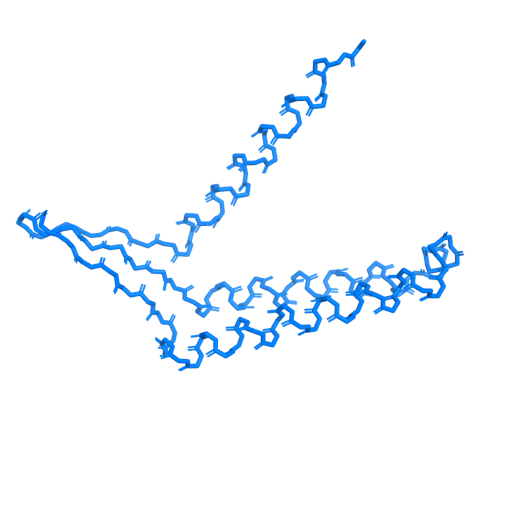2 ? -10.992 -2.450 7.095 1.00 89.25 92 ALA A CA 1
ATOM 640 C C . ALA A 1 92 ? -12.021 -1.314 6.958 1.00 89.25 92 ALA A C 1
ATOM 642 O O . ALA A 1 92 ? -12.278 -0.608 7.928 1.00 89.25 92 ALA A O 1
ATOM 643 N N . ASN A 1 93 ? -12.583 -1.085 5.766 1.00 89.44 93 ASN A N 1
ATOM 644 C CA . ASN A 1 93 ? -13.479 0.039 5.482 1.00 89.44 93 ASN A CA 1
ATOM 645 C C . ASN A 1 93 ? -12.937 1.392 6.006 1.00 89.44 93 ASN A C 1
ATOM 647 O O . ASN A 1 93 ? -13.653 2.181 6.626 1.00 89.44 93 ASN A O 1
ATOM 651 N N . GLY A 1 94 ? -11.637 1.637 5.817 1.00 84.62 94 GLY A N 1
ATOM 652 C CA . GLY A 1 94 ? -10.970 2.871 6.241 1.00 84.62 94 GLY A CA 1
ATOM 653 C C . GLY A 1 94 ? -10.313 2.853 7.625 1.00 84.62 94 GLY A C 1
ATOM 654 O O . GLY A 1 94 ? -9.411 3.667 7.854 1.00 84.62 94 GLY A O 1
ATOM 655 N N . ALA A 1 95 ? -10.685 1.951 8.543 1.00 88.75 95 ALA A N 1
ATOM 656 C CA . ALA A 1 95 ? -10.097 1.903 9.886 1.00 88.75 95 ALA A CA 1
ATOM 657 C C . ALA A 1 95 ? -10.138 0.511 10.541 1.00 88.75 95 ALA A C 1
ATOM 659 O O . ALA A 1 95 ? -11.143 -0.186 10.495 1.00 88.75 95 ALA A O 1
ATOM 660 N N . ALA A 1 96 ? -9.057 0.134 11.222 1.00 88.44 96 ALA A N 1
ATOM 661 C CA . ALA A 1 96 ? -8.965 -1.107 11.987 1.00 88.44 96 ALA A CA 1
ATOM 662 C C . ALA A 1 96 ? -8.819 -0.795 13.481 1.00 88.44 96 ALA A C 1
ATOM 664 O O . ALA A 1 96 ? -7.875 -0.109 13.870 1.00 88.44 96 ALA A O 1
ATOM 665 N N . THR A 1 97 ? -9.724 -1.306 14.317 1.00 89.81 97 THR A N 1
ATOM 666 C CA . THR A 1 97 ? -9.725 -1.059 15.768 1.00 89.81 97 THR A CA 1
ATOM 667 C C . THR A 1 97 ? -9.554 -2.357 16.542 1.00 89.81 97 THR A C 1
ATOM 669 O O . THR A 1 97 ? -10.238 -3.341 16.274 1.00 89.81 97 THR A O 1
ATOM 672 N N . VAL A 1 98 ? -8.664 -2.341 17.533 1.00 89.00 98 VAL A N 1
ATOM 673 C CA . VAL A 1 98 ? -8.503 -3.413 18.521 1.00 89.00 98 VAL A CA 1
ATOM 674 C C . VAL A 1 98 ? -8.775 -2.836 19.905 1.00 89.00 98 VAL A C 1
ATOM 676 O O . VAL A 1 98 ? -8.187 -1.818 20.269 1.00 89.00 98 VAL A O 1
ATOM 679 N N . SER A 1 99 ? -9.642 -3.494 20.672 1.00 89.69 99 SER A N 1
ATOM 680 C CA . SER A 1 99 ? -10.007 -3.099 22.036 1.00 89.69 99 SER A CA 1
ATOM 681 C C . SER A 1 99 ? -9.647 -4.203 23.028 1.00 89.69 99 SER A C 1
ATOM 683 O O . SER A 1 99 ? -9.853 -5.381 22.739 1.00 89.69 99 SER A O 1
ATOM 685 N N . TYR A 1 100 ? -9.117 -3.819 24.187 1.00 88.25 100 TYR A N 1
ATOM 686 C CA . TYR A 1 100 ? -8.745 -4.718 25.281 1.00 88.25 100 TYR A CA 1
ATOM 687 C C . TYR A 1 100 ? -9.076 -4.090 26.644 1.00 88.25 100 TYR A C 1
ATOM 689 O O . TYR A 1 100 ? -9.137 -2.864 26.742 1.00 88.25 100 TYR A O 1
ATOM 697 N N . ASP A 1 101 ? -9.320 -4.927 27.656 1.00 82.81 101 ASP A N 1
ATOM 698 C CA . ASP A 1 101 ? -9.477 -4.543 29.075 1.00 82.81 101 ASP A CA 1
ATOM 699 C C . ASP A 1 101 ? -8.096 -4.469 29.748 1.00 82.81 101 ASP A C 1
ATOM 701 O O . ASP A 1 101 ? -7.336 -5.461 29.626 1.00 82.81 101 ASP A O 1
#

pLDDT: mean 84.28, std 11.39, range [50.78, 93.12]

Radius of gyration: 18.14 Å; chains: 1; bounding box: 47×16×48 Å

Organism: NCBI:txid146475

Secondary structure (DSSP, 8-state):
--HHHHHHHHHHHHHHHHHHHHHEEEEEETTEEEEEEEHHHHHHHHHHHHHHHHHHHTSHHHHHHH-HHHHHHHHHHHHHHHHHHHHHHHHTTTEEEEEE-

Foldseek 3Di:
DPVPVVVVCVVVVCVVVVVQCVQWDWDDDPPKIKIKGQLVVVLVVLVVVLVVLVVQCVDPVNCVVCDDPVNVVVNVVSVVVSVVSVVVCVVQVRMDMDMDD

Sequence (101 aa):
MVKSRRNFLRTSGLLACGVALAACTLTKSGNVTSVTLNVAKVDAYAKAAQNFANIILSVPLVTATLGAAPVALINAAATGIVGAIDQINTAANGAATVSYD

InterPro domains:
  IPR006311 Twin-arginine translocation pathway, signal sequence [PS51318] (1-34)
  IPR019546 Twin-arginine translocation pathway, signal sequence, bacterial/archaeal [TIGR01409] (4-25)